Protein AF-A0A963RTM1-F1 (afdb_monomer)

Mean predicted aligned error: 8.02 Å

Structure (mmCIF, N/CA/C/O backbone):
data_AF-A0A963RTM1-F1
#
_entry.id   AF-A0A963RTM1-F1
#
loop_
_atom_site.group_PDB
_atom_site.id
_atom_site.type_symbol
_atom_site.label_atom_id
_atom_site.label_alt_id
_atom_site.label_comp_id
_atom_site.label_asym_id
_atom_site.label_entity_id
_atom_site.label_seq_id
_atom_site.pdbx_PDB_ins_code
_atom_site.Cartn_x
_atom_site.Cartn_y
_atom_site.Cartn_z
_atom_site.occupancy
_atom_site.B_iso_or_equiv
_atom_site.auth_seq_id
_atom_site.auth_comp_id
_atom_site.auth_asym_id
_atom_site.auth_atom_id
_atom_site.pdbx_PDB_model_num
ATOM 1 N N . ILE A 1 1 ? 17.922 7.683 8.639 1.00 50.56 1 ILE A N 1
ATOM 2 C CA . ILE A 1 1 ? 16.691 8.016 7.874 1.00 50.56 1 ILE A CA 1
ATOM 3 C C . ILE A 1 1 ? 16.934 9.174 6.902 1.00 50.56 1 ILE A C 1
ATOM 5 O O . ILE A 1 1 ? 16.761 8.951 5.719 1.00 50.56 1 ILE A O 1
ATOM 9 N N . ALA A 1 2 ? 17.430 10.344 7.335 1.00 69.31 2 ALA A N 1
ATOM 10 C CA . ALA A 1 2 ? 17.697 11.495 6.447 1.00 69.31 2 ALA A CA 1
ATOM 11 C C . ALA A 1 2 ? 18.613 11.184 5.240 1.00 69.31 2 ALA A C 1
ATOM 13 O O . ALA A 1 2 ? 18.211 11.378 4.100 1.00 69.31 2 ALA A O 1
ATOM 14 N N . LEU A 1 3 ? 19.798 10.602 5.470 1.00 62.03 3 LEU A N 1
ATOM 15 C CA . LEU A 1 3 ? 20.681 10.146 4.382 1.00 62.03 3 LEU A CA 1
ATOM 16 C C . LEU A 1 3 ? 20.045 9.038 3.527 1.00 62.03 3 LEU A C 1
ATOM 18 O O . LEU A 1 3 ? 20.294 8.961 2.332 1.00 62.03 3 LEU A O 1
ATOM 22 N N .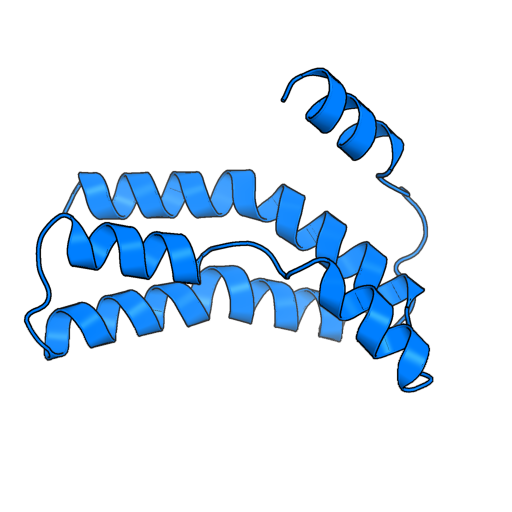 GLY A 1 4 ? 19.184 8.212 4.131 1.00 55.22 4 GLY A N 1
ATOM 23 C CA . GLY A 1 4 ? 18.423 7.178 3.429 1.00 55.22 4 GLY A CA 1
ATOM 24 C C . GLY A 1 4 ? 17.362 7.762 2.495 1.00 55.22 4 GLY A C 1
ATOM 25 O O . GLY A 1 4 ? 17.231 7.293 1.376 1.00 55.22 4 GLY A O 1
ATOM 26 N N . LEU A 1 5 ? 16.660 8.823 2.907 1.00 64.69 5 LEU A N 1
ATOM 27 C CA . LEU A 1 5 ? 15.688 9.538 2.073 1.00 64.69 5 LEU A CA 1
ATOM 28 C C . LEU A 1 5 ? 16.375 10.308 0.936 1.00 64.69 5 LEU A C 1
ATOM 30 O O . LEU A 1 5 ? 15.871 10.308 -0.183 1.00 64.69 5 LEU A O 1
ATOM 34 N N . LEU A 1 6 ? 17.549 10.895 1.191 1.00 65.56 6 LEU A N 1
ATOM 35 C CA . LEU A 1 6 ? 18.370 11.527 0.152 1.00 65.56 6 LEU A CA 1
ATOM 36 C C . LEU A 1 6 ? 18.910 10.502 -0.857 1.00 65.56 6 LEU A C 1
ATOM 38 O O . LEU A 1 6 ? 18.867 10.747 -2.059 1.00 65.56 6 LEU A O 1
ATOM 42 N N . ALA A 1 7 ? 19.357 9.334 -0.388 1.00 56.56 7 ALA A N 1
ATOM 43 C CA . ALA A 1 7 ? 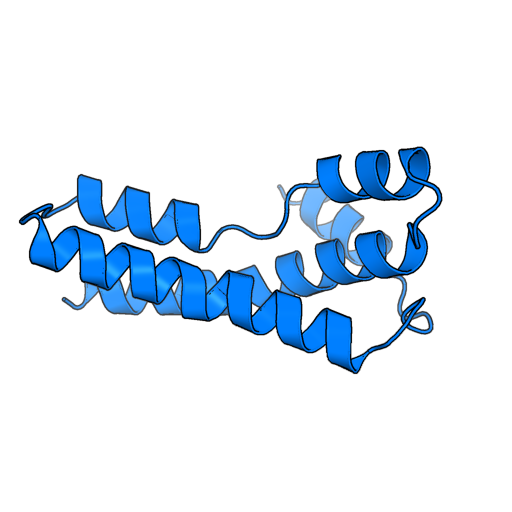19.798 8.241 -1.252 1.00 56.56 7 ALA A CA 1
ATOM 44 C C . ALA A 1 7 ? 18.640 7.637 -2.063 1.00 56.56 7 ALA A C 1
ATOM 46 O O . ALA A 1 7 ? 18.822 7.341 -3.241 1.00 56.56 7 ALA A O 1
ATOM 47 N N . VAL A 1 8 ? 17.443 7.509 -1.475 1.00 53.94 8 VAL A N 1
ATOM 48 C CA . VAL A 1 8 ? 16.218 7.128 -2.200 1.00 53.94 8 VAL A CA 1
ATOM 49 C C . VAL A 1 8 ? 15.910 8.161 -3.279 1.00 53.94 8 VAL A C 1
ATOM 51 O O . VAL A 1 8 ? 15.712 7.767 -4.422 1.00 53.94 8 VAL A O 1
ATOM 54 N N . GLY A 1 9 ? 15.957 9.458 -2.957 1.00 59.84 9 GLY A N 1
ATOM 55 C CA . GLY A 1 9 ? 15.769 10.545 -3.922 1.00 59.84 9 GLY A CA 1
ATOM 56 C C . GLY A 1 9 ? 16.776 10.524 -5.078 1.00 59.84 9 GLY A C 1
ATOM 57 O O . GLY A 1 9 ? 16.387 10.721 -6.223 1.00 59.84 9 GLY A O 1
ATOM 58 N N . ALA A 1 10 ? 18.046 10.211 -4.806 1.00 61.28 10 ALA A N 1
ATOM 59 C CA . ALA A 1 10 ? 19.086 10.069 -5.829 1.00 61.28 10 ALA A CA 1
ATOM 60 C C . ALA A 1 10 ? 18.967 8.766 -6.649 1.00 61.28 10 ALA A C 1
ATOM 62 O O . ALA A 1 10 ? 19.365 8.726 -7.812 1.00 61.28 10 ALA A O 1
ATOM 63 N N . ALA A 1 11 ? 18.407 7.704 -6.060 1.00 49.69 11 ALA A N 1
ATOM 64 C CA . ALA A 1 11 ? 18.143 6.426 -6.722 1.00 49.69 11 ALA A CA 1
ATOM 65 C C . ALA A 1 11 ? 16.841 6.422 -7.542 1.00 49.69 11 ALA A C 1
ATOM 67 O O . ALA A 1 11 ? 16.604 5.470 -8.294 1.00 49.69 11 ALA A O 1
ATOM 68 N N . LEU A 1 12 ? 16.009 7.470 -7.436 1.00 54.09 12 LEU A N 1
ATOM 69 C CA . LEU A 1 12 ? 14.869 7.687 -8.324 1.00 54.09 12 LEU A CA 1
ATOM 70 C C . LEU A 1 12 ? 15.382 7.93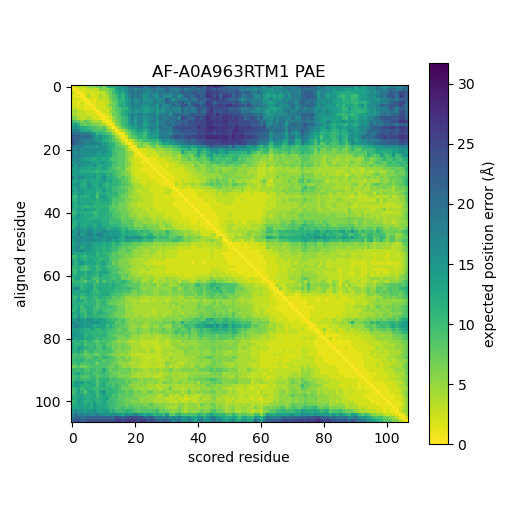2 -9.742 1.00 54.09 12 LEU A C 1
ATOM 72 O O . LEU A 1 12 ? 15.596 9.056 -10.189 1.00 54.09 12 LEU A O 1
ATOM 76 N N . ARG A 1 13 ? 15.553 6.842 -10.485 1.00 54.75 13 ARG A N 1
ATOM 77 C CA . ARG A 1 13 ? 15.694 6.897 -11.932 1.00 54.75 13 ARG A CA 1
ATOM 78 C C . ARG A 1 13 ? 14.355 7.378 -12.485 1.00 54.75 13 ARG A C 1
ATOM 80 O O . ARG A 1 13 ? 13.437 6.579 -12.656 1.00 54.75 13 ARG A O 1
ATOM 87 N N . ILE A 1 14 ? 14.266 8.670 -12.806 1.00 51.59 14 ILE A N 1
ATOM 88 C CA . ILE A 1 14 ? 13.232 9.274 -13.672 1.00 51.59 14 ILE A CA 1
ATOM 89 C C . ILE A 1 14 ? 13.468 8.799 -15.124 1.00 51.59 14 ILE A C 1
ATOM 91 O O . ILE A 1 14 ? 13.571 9.576 -16.066 1.00 51.59 14 ILE A O 1
ATOM 95 N N . GLY A 1 15 ? 13.687 7.498 -15.292 1.00 53.38 15 GLY A N 1
ATOM 96 C CA . GLY A 1 15 ? 13.899 6.834 -16.566 1.00 53.38 15 GLY A CA 1
ATOM 97 C C . GLY A 1 15 ? 12.654 6.048 -16.945 1.00 53.38 15 GLY A C 1
ATOM 98 O O . GLY A 1 15 ? 11.823 5.739 -16.089 1.00 53.38 15 GLY A O 1
ATOM 99 N N . SER A 1 16 ? 12.544 5.707 -18.229 1.00 50.62 16 SER A N 1
ATOM 100 C CA . SER A 1 16 ? 11.487 4.842 -18.752 1.00 50.62 16 SER A CA 1
ATOM 101 C C . SER A 1 16 ? 11.321 3.610 -17.861 1.00 50.62 16 SER A C 1
ATOM 103 O O . SER A 1 16 ? 12.301 2.896 -17.615 1.00 50.62 16 SER A O 1
ATOM 105 N N . ALA A 1 17 ? 10.096 3.374 -17.383 1.00 56.47 17 ALA A N 1
ATOM 106 C CA . ALA A 1 17 ? 9.739 2.126 -16.728 1.00 56.47 17 ALA A CA 1
ATOM 107 C C . ALA A 1 17 ? 10.187 0.980 -17.647 1.00 56.47 17 ALA A C 1
ATOM 109 O O . ALA A 1 17 ? 9.741 0.892 -18.788 1.00 56.47 17 ALA A O 1
ATOM 110 N N . GLY A 1 18 ? 11.141 0.165 -17.193 1.00 56.47 18 GLY A N 1
ATOM 111 C CA . GLY A 1 18 ? 11.403 -1.111 -17.854 1.00 56.47 18 GLY A CA 1
ATOM 112 C C . GLY A 1 18 ? 10.137 -1.965 -17.761 1.00 56.47 18 GLY A C 1
ATOM 113 O O . GLY A 1 18 ? 9.459 -1.935 -16.731 1.00 56.47 18 GLY A O 1
ATOM 114 N N . GLY A 1 19 ? 9.789 -2.663 -18.841 1.00 63.19 19 GLY A N 1
ATOM 115 C CA . GLY A 1 19 ? 8.64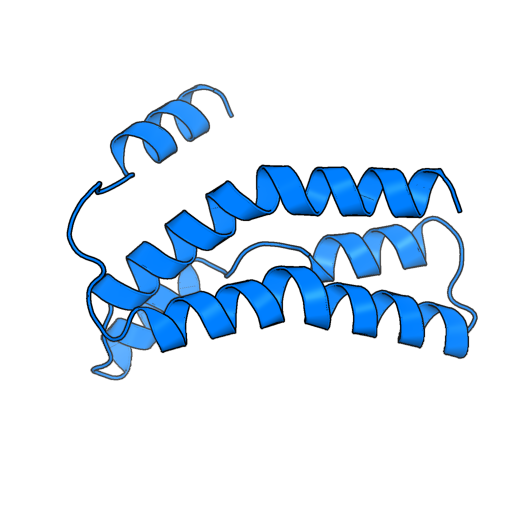0 -3.570 -18.874 1.00 63.19 19 GLY A CA 1
ATOM 116 C C . GLY A 1 19 ? 7.285 -2.904 -19.157 1.00 63.19 19 GLY A C 1
ATOM 117 O O . GLY A 1 19 ? 7.199 -1.811 -19.714 1.00 63.19 19 GLY A O 1
ATOM 118 N N . HIS A 1 20 ? 6.196 -3.605 -18.816 1.00 68.81 20 HIS A N 1
ATOM 119 C CA . HIS A 1 20 ? 4.818 -3.175 -19.087 1.00 68.81 20 HIS A CA 1
ATOM 120 C C . HIS A 1 20 ? 4.272 -2.276 -17.956 1.00 68.81 20 HIS A C 1
ATOM 122 O O . HIS A 1 20 ? 3.979 -2.785 -16.869 1.00 68.81 20 HIS A O 1
ATOM 128 N N . PRO A 1 21 ? 4.031 -0.970 -18.191 1.00 69.12 21 PRO A N 1
ATOM 129 C CA . PRO A 1 21 ? 3.622 -0.024 -17.143 1.00 69.12 21 PRO A CA 1
ATOM 130 C C . PRO A 1 21 ? 2.273 -0.377 -16.494 1.00 69.12 21 PRO A C 1
ATOM 132 O O . PRO A 1 21 ? 2.087 -0.167 -15.297 1.00 69.12 21 PRO A O 1
ATOM 135 N N . LEU A 1 22 ? 1.359 -0.983 -17.258 1.00 75.62 22 LEU A N 1
ATOM 136 C CA . LEU A 1 22 ? 0.069 -1.485 -16.768 1.00 75.62 22 LEU A CA 1
ATOM 137 C C . LEU A 1 22 ? 0.227 -2.599 -15.722 1.00 75.62 22 LEU A C 1
ATOM 139 O O . LEU A 1 22 ? -0.481 -2.601 -14.718 1.00 75.62 22 LEU A O 1
ATOM 143 N N . GLY A 1 23 ? 1.177 -3.518 -15.923 1.00 76.81 23 GLY A N 1
ATOM 144 C CA . GLY A 1 23 ? 1.445 -4.605 -14.976 1.00 76.81 23 GLY A CA 1
ATOM 145 C C . GLY A 1 23 ? 2.025 -4.086 -13.662 1.00 76.81 23 GLY A C 1
ATOM 146 O O . GLY A 1 23 ? 1.593 -4.487 -12.583 1.00 76.81 23 GLY A O 1
ATOM 147 N N . SER A 1 24 ? 2.944 -3.124 -13.745 1.00 75.25 24 SER A N 1
ATOM 148 C CA . SER A 1 24 ? 3.524 -2.476 -12.567 1.00 75.25 24 SER A CA 1
ATOM 149 C C . SER A 1 24 ? 2.479 -1.691 -11.767 1.00 75.25 24 SER A C 1
ATOM 151 O O . SER A 1 24 ? 2.414 -1.826 -10.544 1.00 75.25 24 SER A O 1
ATOM 153 N N . ALA A 1 25 ? 1.615 -0.925 -12.442 1.00 76.25 25 ALA A N 1
ATOM 154 C CA . ALA A 1 25 ? 0.518 -0.201 -11.796 1.00 76.25 25 ALA A CA 1
ATOM 155 C C . ALA A 1 25 ? -0.474 -1.153 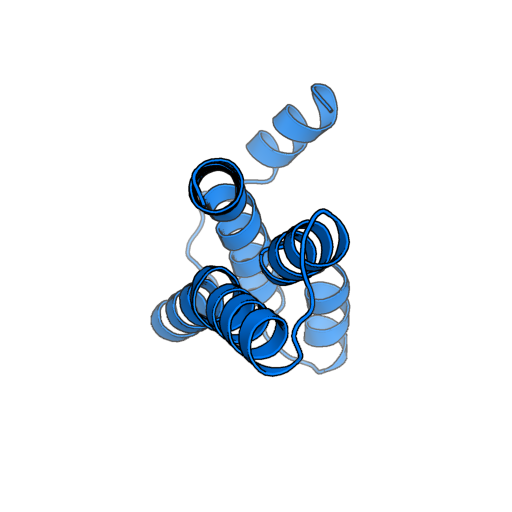-11.105 1.00 76.25 25 ALA A C 1
ATOM 157 O O . ALA A 1 25 ? -0.888 -0.899 -9.973 1.00 76.25 25 ALA A O 1
ATOM 158 N N . TRP A 1 26 ? -0.802 -2.280 -11.743 1.00 80.81 26 TRP A N 1
ATOM 159 C CA . TRP A 1 26 ? -1.652 -3.307 -11.143 1.00 80.81 26 TRP A CA 1
ATOM 160 C C . TRP A 1 26 ? -1.054 -3.868 -9.848 1.00 80.81 26 TRP A C 1
ATOM 162 O O . TRP A 1 26 ? -1.737 -3.916 -8.824 1.00 80.81 26 TRP A O 1
ATOM 172 N N . ILE A 1 27 ? 0.234 -4.229 -9.852 1.00 82.75 27 ILE A N 1
ATOM 173 C CA . ILE A 1 27 ? 0.897 -4.778 -8.659 1.00 82.75 27 ILE A CA 1
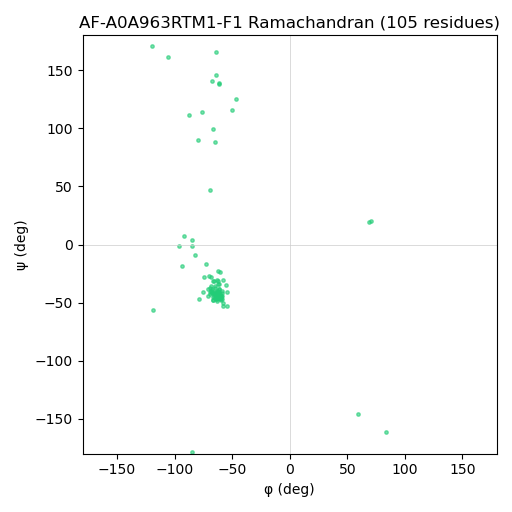ATOM 174 C C . ILE A 1 27 ? 0.910 -3.754 -7.519 1.00 82.75 27 ILE A C 1
ATOM 176 O O . ILE A 1 27 ? 0.658 -4.121 -6.373 1.00 82.75 27 ILE A O 1
ATOM 180 N N . VAL A 1 28 ? 1.153 -2.477 -7.819 1.00 82.31 28 VAL A N 1
ATOM 181 C CA . VAL A 1 28 ? 1.101 -1.388 -6.831 1.00 82.31 28 VAL A CA 1
ATOM 182 C C . VAL A 1 28 ? -0.271 -1.311 -6.161 1.00 82.31 28 VAL A C 1
ATOM 184 O O . VAL A 1 28 ? -0.345 -1.305 -4.931 1.00 82.31 28 VAL A O 1
ATOM 187 N N . VAL A 1 29 ? -1.350 -1.290 -6.950 1.00 82.50 29 VAL A N 1
ATOM 188 C CA . VAL A 1 29 ? -2.726 -1.218 -6.432 1.00 82.50 29 VAL A CA 1
ATOM 189 C C . VAL A 1 29 ? -3.046 -2.441 -5.578 1.00 82.50 29 VAL A C 1
ATOM 191 O O . VAL A 1 29 ? -3.549 -2.309 -4.461 1.00 82.50 29 VAL A O 1
ATOM 194 N N . VAL A 1 30 ? -2.705 -3.639 -6.057 1.00 83.00 30 VAL A N 1
ATOM 195 C CA . VAL A 1 30 ? -2.959 -4.872 -5.306 1.00 83.00 30 VAL A CA 1
ATOM 196 C C . VAL A 1 30 ? -2.207 -4.872 -3.972 1.00 83.00 30 VAL A C 1
ATOM 198 O O . VAL A 1 30 ? -2.776 -5.207 -2.932 1.00 83.00 30 VAL A O 1
ATOM 201 N N . LYS A 1 31 ? -0.935 -4.469 -3.989 1.00 83.38 31 LYS A N 1
ATOM 202 C CA . LYS A 1 31 ? -0.045 -4.518 -2.826 1.00 83.38 31 LYS A CA 1
ATOM 203 C C . LYS A 1 31 ? -0.407 -3.483 -1.761 1.00 83.38 31 LYS A C 1
ATOM 205 O O . LYS A 1 31 ? -0.433 -3.830 -0.587 1.00 83.38 31 LYS A O 1
ATOM 210 N N . LEU A 1 32 ? -0.692 -2.243 -2.159 1.00 80.25 32 LEU A N 1
ATOM 211 C CA . LEU A 1 32 ? -0.877 -1.126 -1.222 1.00 80.25 32 LEU A CA 1
ATOM 212 C C . LEU A 1 32 ? -2.337 -0.884 -0.807 1.00 80.25 32 LEU A C 1
ATOM 214 O O . LEU A 1 32 ? -2.571 -0.215 0.201 1.00 80.25 32 LEU A O 1
ATOM 218 N N . LEU A 1 33 ? -3.319 -1.401 -1.557 1.00 81.75 33 LEU A N 1
ATOM 219 C CA . LEU A 1 33 ? -4.747 -1.192 -1.274 1.00 81.75 33 LEU A CA 1
ATOM 220 C C . LEU A 1 33 ? -5.488 -2.502 -0.999 1.00 81.75 33 LEU A C 1
ATOM 222 O O . LEU A 1 33 ? -6.082 -2.647 0.067 1.00 81.75 33 LEU A O 1
ATOM 226 N N . LEU A 1 34 ? -5.446 -3.469 -1.922 1.00 86.62 34 LEU A N 1
ATOM 227 C CA . LEU A 1 34 ? -6.211 -4.718 -1.774 1.00 86.62 34 LEU A CA 1
ATOM 228 C C . LEU A 1 34 ? -5.702 -5.577 -0.614 1.00 86.62 34 LEU A C 1
ATOM 230 O O . LEU A 1 34 ? -6.499 -6.030 0.201 1.00 86.62 34 LEU A O 1
ATOM 234 N N . LEU A 1 35 ? -4.390 -5.785 -0.517 1.00 89.06 35 LEU A N 1
ATOM 235 C CA . LEU A 1 35 ? -3.780 -6.584 0.548 1.00 89.06 35 LEU A CA 1
ATOM 236 C C . LEU A 1 35 ? -4.103 -6.069 1.964 1.00 89.06 35 LEU A C 1
ATOM 238 O O . LEU A 1 35 ? -4.614 -6.860 2.761 1.00 89.06 35 LEU A O 1
ATOM 242 N N . PRO A 1 36 ? -3.884 -4.783 2.301 1.00 87.06 36 PRO A N 1
ATOM 243 C CA . PRO A 1 36 ? -4.247 -4.267 3.620 1.00 87.06 36 PRO A CA 1
ATOM 244 C C . PRO A 1 36 ? -5.760 -4.240 3.868 1.00 87.06 36 PRO A C 1
ATOM 246 O O . PRO A 1 36 ? -6.187 -4.496 4.993 1.00 87.06 36 PRO A O 1
ATOM 249 N N . LEU A 1 37 ? -6.586 -4.038 2.835 1.00 89.25 37 LEU A N 1
ATOM 250 C CA . LEU A 1 37 ? -8.043 -4.133 2.963 1.00 89.25 37 LEU A CA 1
ATOM 251 C C . LEU A 1 37 ? -8.495 -5.554 3.324 1.00 89.25 37 LEU A C 1
ATOM 253 O O . LEU A 1 37 ? -9.312 -5.734 4.228 1.00 89.25 37 LEU A O 1
ATOM 257 N N . VAL A 1 38 ? -7.943 -6.567 2.654 1.00 91.19 38 VAL A N 1
ATOM 258 C CA . VAL A 1 38 ? -8.209 -7.978 2.970 1.00 91.19 38 VAL A CA 1
ATOM 259 C C . VAL A 1 38 ? -7.737 -8.296 4.386 1.00 91.19 38 VAL A C 1
ATOM 261 O O . VAL A 1 38 ? -8.478 -8.907 5.152 1.00 91.19 38 VAL A O 1
ATOM 264 N N . ALA A 1 39 ? -6.550 -7.828 4.768 1.00 90.19 39 ALA A N 1
ATOM 265 C CA . ALA A 1 39 ? -6.003 -8.015 6.107 1.00 90.19 39 ALA A CA 1
ATOM 266 C C . ALA A 1 39 ? -6.924 -7.408 7.189 1.00 90.19 39 ALA A C 1
ATOM 268 O O . ALA A 1 39 ? -7.240 -8.063 8.184 1.00 90.19 39 ALA A O 1
ATOM 269 N N . TRP A 1 40 ? -7.441 -6.198 6.954 1.00 89.69 40 TRP A N 1
ATOM 270 C CA . TRP A 1 40 ? -8.395 -5.516 7.833 1.00 89.69 40 TRP A CA 1
ATOM 271 C C . TRP A 1 40 ? -9.740 -6.247 7.943 1.00 89.69 40 TRP A C 1
ATOM 273 O O . TRP A 1 40 ? -10.283 -6.368 9.046 1.00 89.69 40 TRP A O 1
ATOM 283 N N . LEU A 1 41 ? -10.272 -6.747 6.821 1.00 90.25 41 LEU A N 1
ATOM 284 C CA . LEU A 1 41 ? -11.519 -7.520 6.779 1.00 90.25 41 LEU A CA 1
ATOM 285 C C . LEU A 1 41 ? -11.383 -8.848 7.525 1.00 90.25 41 LEU A C 1
ATOM 287 O O . LEU A 1 41 ? -12.252 -9.185 8.329 1.00 90.25 41 LEU A O 1
ATOM 291 N N . LEU A 1 42 ? -10.289 -9.578 7.297 1.00 91.50 42 LEU A N 1
ATOM 292 C CA . LEU A 1 42 ? -10.020 -10.842 7.980 1.00 91.50 42 LEU A CA 1
ATOM 293 C C . LEU A 1 42 ? -9.841 -10.618 9.480 1.00 91.50 42 LEU A C 1
ATOM 295 O O . LEU A 1 42 ? -10.498 -11.294 10.267 1.00 91.50 42 LEU A O 1
ATOM 299 N N . ALA A 1 43 ? -9.047 -9.626 9.892 1.00 90.56 43 ALA A N 1
ATOM 300 C CA . ALA A 1 43 ? -8.892 -9.293 11.306 1.00 90.56 43 ALA A CA 1
ATOM 301 C C . ALA A 1 43 ? -10.244 -9.023 11.982 1.00 90.56 43 ALA A C 1
ATOM 303 O O . ALA A 1 43 ? -10.497 -9.525 13.074 1.00 90.56 43 ALA A O 1
ATOM 304 N N . ARG A 1 44 ? -11.153 -8.316 11.295 1.00 87.69 44 ARG A N 1
ATOM 305 C CA . ARG A 1 44 ? -12.510 -8.073 11.794 1.00 87.69 44 ARG A CA 1
ATOM 306 C C . ARG A 1 44 ? -13.347 -9.354 11.890 1.00 87.69 44 ARG A C 1
ATOM 308 O O . ARG A 1 44 ? -14.053 -9.515 12.879 1.00 87.69 44 ARG A O 1
ATOM 315 N N . GLN A 1 45 ? -13.276 -10.254 10.906 1.00 91.19 45 GLN A N 1
ATOM 316 C CA . GLN A 1 45 ? -14.022 -11.523 10.940 1.00 91.19 45 GLN A CA 1
ATOM 317 C C . GLN A 1 45 ? -13.521 -12.484 12.023 1.00 91.19 45 GLN A C 1
ATOM 319 O O . GLN A 1 45 ? -14.324 -13.165 12.652 1.00 91.19 45 GLN A O 1
ATOM 324 N N . PHE A 1 46 ? -12.213 -12.508 12.281 1.00 90.94 46 PHE A N 1
ATOM 325 C CA . PHE A 1 46 ? -11.608 -13.340 13.324 1.00 90.94 46 PHE A CA 1
ATOM 326 C C . PHE A 1 46 ? -11.622 -12.689 14.718 1.00 90.94 46 PHE A C 1
ATOM 328 O O . PHE A 1 46 ? -11.079 -13.259 15.660 1.00 90.94 46 PHE A O 1
ATOM 335 N N . GLY A 1 47 ? -12.224 -11.503 14.871 1.00 87.50 47 GLY A N 1
ATOM 336 C CA . GLY A 1 47 ? -12.303 -10.803 16.158 1.00 87.50 47 GLY A CA 1
ATOM 337 C C . GLY A 1 47 ? -10.961 -10.265 16.671 1.00 87.50 47 GLY A C 1
ATOM 338 O O . GLY A 1 47 ? -10.823 -9.994 17.861 1.00 87.50 47 GLY A O 1
ATOM 339 N N . ILE A 1 48 ? -9.965 -10.103 15.794 1.00 86.69 48 ILE A N 1
ATOM 340 C CA . ILE A 1 48 ? -8.658 -9.532 16.132 1.00 86.69 48 ILE A CA 1
ATOM 341 C C . ILE A 1 48 ? -8.827 -8.015 16.267 1.00 86.69 48 ILE A C 1
ATOM 343 O O . ILE A 1 48 ? -9.125 -7.322 15.292 1.00 86.69 48 ILE A O 1
ATOM 347 N N . GLY A 1 49 ? -8.650 -7.503 17.485 1.00 88.81 49 GLY A N 1
ATOM 348 C CA . GLY A 1 49 ? -8.847 -6.095 17.829 1.00 88.81 49 GLY A CA 1
ATOM 349 C C . GLY A 1 49 ? -7.595 -5.406 18.372 1.00 88.81 49 GLY A C 1
ATOM 350 O O . GLY A 1 49 ? -6.580 -6.043 18.661 1.00 88.81 49 GLY A O 1
ATOM 351 N N . GLY A 1 50 ? -7.697 -4.082 18.517 1.00 86.62 50 GLY A N 1
ATOM 352 C CA . GLY A 1 50 ? -6.649 -3.227 19.073 1.00 86.62 50 GLY A CA 1
ATOM 353 C C . GLY A 1 50 ? -5.333 -3.291 18.295 1.00 86.62 50 GLY A C 1
ATOM 354 O O . GLY A 1 50 ? -5.311 -3.508 17.085 1.00 86.62 50 GLY A O 1
ATOM 355 N N . VAL A 1 51 ? -4.223 -3.173 19.026 1.00 88.81 51 VAL A N 1
ATOM 356 C CA . VAL A 1 51 ? -2.865 -3.061 18.467 1.00 88.81 51 VAL A CA 1
ATOM 357 C C . VAL A 1 51 ? -2.511 -4.216 17.523 1.00 88.81 51 VAL A C 1
ATOM 359 O O . VAL A 1 51 ? -1.831 -4.009 16.522 1.00 88.81 51 VAL A O 1
ATOM 362 N N . SER A 1 52 ? -2.985 -5.437 17.788 1.00 89.06 52 SER A N 1
ATOM 363 C CA . SER A 1 52 ? -2.696 -6.597 16.935 1.00 89.06 52 SER A CA 1
ATOM 364 C C . SER A 1 52 ? -3.290 -6.462 15.531 1.00 89.06 52 SER A C 1
ATOM 366 O O . SER A 1 52 ? -2.645 -6.853 14.556 1.00 89.06 52 SER A O 1
ATOM 368 N N . ARG A 1 53 ? -4.491 -5.881 15.411 1.00 90.38 53 ARG A N 1
ATOM 369 C CA . ARG A 1 53 ? -5.112 -5.577 14.115 1.00 90.38 53 ARG A CA 1
ATOM 370 C C . ARG A 1 53 ? -4.327 -4.499 13.385 1.00 90.38 53 ARG A C 1
ATOM 372 O O . ARG A 1 53 ? -4.052 -4.657 12.199 1.00 90.38 53 ARG A O 1
ATOM 379 N N . ASP A 1 54 ? -3.952 -3.443 14.096 1.00 88.44 54 ASP A N 1
ATOM 380 C CA . ASP A 1 54 ? -3.266 -2.298 13.501 1.00 88.44 54 ASP A CA 1
ATOM 381 C C . ASP A 1 54 ? -1.903 -2.707 12.952 1.00 88.44 54 ASP A C 1
ATOM 383 O O . ASP A 1 54 ? -1.584 -2.423 11.798 1.00 88.44 54 ASP A O 1
ATOM 387 N N . VAL A 1 55 ? -1.137 -3.474 13.732 1.00 90.31 55 VAL A N 1
ATOM 388 C CA . VAL A 1 55 ? 0.140 -4.045 13.293 1.00 90.31 55 VAL A CA 1
ATOM 389 C C . VAL A 1 55 ? -0.067 -4.923 12.059 1.00 90.31 55 VAL A C 1
ATOM 391 O O . VAL A 1 55 ? 0.645 -4.756 11.073 1.00 90.31 55 VAL A O 1
ATOM 394 N N . LEU A 1 56 ? -1.062 -5.812 12.059 1.00 91.62 56 LEU A N 1
ATOM 395 C CA . LEU A 1 56 ? -1.342 -6.689 10.919 1.00 91.62 56 LEU A CA 1
ATOM 396 C C . LEU A 1 56 ? -1.661 -5.900 9.637 1.00 91.62 56 LEU A C 1
ATOM 398 O O . LEU A 1 56 ? -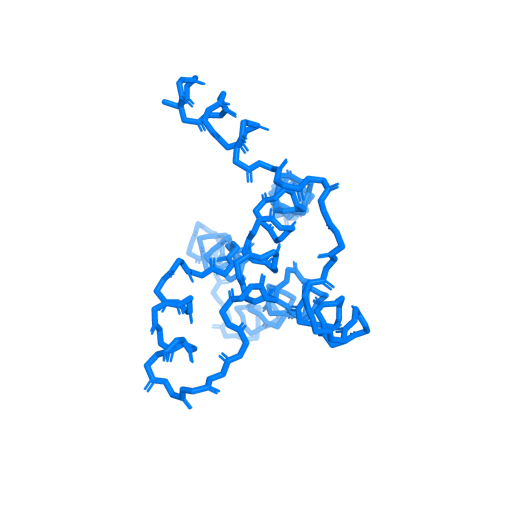1.124 -6.216 8.572 1.00 91.62 56 LEU A O 1
ATOM 402 N N . VAL A 1 57 ? -2.488 -4.857 9.729 1.00 89.88 57 VAL A N 1
ATOM 403 C CA . VAL A 1 57 ? -2.850 -4.020 8.573 1.00 89.88 57 VAL A CA 1
ATOM 404 C C . VAL A 1 57 ? -1.655 -3.194 8.095 1.00 89.88 57 VAL A C 1
ATOM 406 O O . VAL A 1 57 ? -1.408 -3.123 6.890 1.00 89.88 57 VAL A O 1
ATOM 409 N N . ILE A 1 58 ? -0.863 -2.633 9.013 1.00 89.12 58 ILE A N 1
ATOM 410 C CA . ILE A 1 58 ? 0.350 -1.874 8.678 1.00 89.12 58 ILE A CA 1
ATOM 411 C C . ILE A 1 58 ? 1.378 -2.772 7.982 1.00 89.12 58 ILE A C 1
ATOM 413 O O . ILE A 1 58 ? 1.931 -2.377 6.957 1.00 89.12 58 ILE A O 1
ATOM 417 N N . PHE A 1 59 ? 1.599 -3.995 8.475 1.00 89.50 59 PHE A N 1
ATOM 418 C CA . PHE A 1 59 ? 2.490 -4.963 7.829 1.00 89.50 59 PHE A CA 1
ATOM 419 C C . PHE A 1 59 ? 2.011 -5.337 6.420 1.00 89.50 59 PHE A C 1
ATOM 421 O O . PHE A 1 59 ? 2.829 -5.464 5.508 1.00 89.50 59 PHE A O 1
ATOM 428 N N . ALA A 1 60 ? 0.699 -5.478 6.220 1.00 89.25 60 ALA A N 1
ATOM 429 C CA . ALA A 1 60 ? 0.123 -5.751 4.906 1.00 89.25 60 ALA A CA 1
ATOM 430 C C . ALA A 1 60 ? 0.258 -4.567 3.929 1.00 89.25 60 ALA A C 1
ATOM 432 O O . ALA A 1 60 ? 0.342 -4.791 2.722 1.00 89.25 60 ALA A O 1
ATOM 433 N N . ALA A 1 61 ? 0.314 -3.334 4.438 1.00 87.56 61 ALA A N 1
ATOM 434 C CA . ALA A 1 61 ? 0.481 -2.111 3.654 1.00 87.56 61 ALA A CA 1
ATOM 435 C C . ALA A 1 61 ? 1.951 -1.761 3.333 1.00 87.56 61 ALA A C 1
ATOM 437 O O . ALA A 1 61 ? 2.205 -0.758 2.660 1.00 87.56 61 ALA A O 1
ATOM 438 N N . LEU A 1 62 ? 2.926 -2.552 3.800 1.00 86.69 62 LEU A N 1
ATOM 439 C CA . LEU A 1 62 ? 4.342 -2.315 3.517 1.00 86.69 62 LEU A CA 1
ATOM 440 C C . LEU A 1 62 ? 4.655 -2.446 2.011 1.00 86.69 62 LEU A C 1
ATOM 442 O O . LEU A 1 62 ? 4.080 -3.296 1.319 1.00 86.69 62 LEU A O 1
ATOM 446 N N . PRO A 1 63 ? 5.604 -1.641 1.491 1.00 84.56 63 PRO A N 1
ATOM 447 C CA . PRO A 1 63 ? 6.025 -1.726 0.098 1.00 84.56 63 PRO A CA 1
ATOM 448 C C . PRO A 1 63 ? 6.678 -3.079 -0.223 1.00 84.56 63 PRO A C 1
ATOM 450 O O . PRO A 1 63 ? 7.043 -3.861 0.660 1.00 84.56 63 PRO A O 1
ATOM 453 N N . SER A 1 64 ? 6.834 -3.370 -1.516 1.00 83.25 64 SER A N 1
ATOM 454 C CA . SER A 1 64 ? 7.464 -4.616 -1.961 1.00 83.25 64 SER A CA 1
ATOM 455 C C . SER A 1 64 ? 8.915 -4.726 -1.486 1.00 83.25 64 SER A C 1
ATOM 457 O O . SER A 1 64 ? 9.684 -3.771 -1.549 1.00 83.25 64 SER A O 1
ATOM 459 N N . ALA A 1 65 ? 9.296 -5.925 -1.039 1.00 83.44 65 ALA A N 1
ATOM 460 C CA . ALA A 1 65 ? 10.629 -6.196 -0.518 1.00 83.44 65 ALA A CA 1
ATOM 461 C C . ALA A 1 65 ? 11.706 -6.117 -1.611 1.00 83.44 65 ALA A C 1
ATOM 463 O O . ALA A 1 65 ? 11.534 -6.645 -2.712 1.00 83.44 65 ALA A O 1
ATOM 464 N N . SER A 1 66 ? 12.869 -5.558 -1.267 1.00 80.12 66 SER A N 1
ATOM 465 C CA . SER A 1 66 ? 14.019 -5.443 -2.176 1.00 80.12 66 SER A CA 1
ATOM 466 C C . SER A 1 66 ? 14.541 -6.796 -2.680 1.00 80.12 66 SER A C 1
ATOM 468 O O . SER A 1 66 ? 15.138 -6.870 -3.752 1.00 80.12 66 SER A O 1
ATOM 470 N N . SER A 1 67 ? 14.287 -7.888 -1.950 1.00 83.38 67 SER A N 1
ATOM 471 C CA . SER A 1 67 ? 14.648 -9.253 -2.360 1.00 83.38 67 SER A CA 1
ATOM 472 C C . SER A 1 67 ? 13.945 -9.709 -3.645 1.00 83.38 67 SER A C 1
ATOM 474 O O . SER A 1 67 ? 14.483 -10.562 -4.353 1.00 83.38 67 SER A O 1
ATOM 476 N N . ALA A 1 68 ? 12.801 -9.108 -3.996 1.00 84.69 68 ALA A N 1
ATOM 477 C CA . ALA A 1 68 ? 12.094 -9.386 -5.245 1.00 84.69 68 ALA A CA 1
ATOM 478 C C . ALA A 1 68 ? 12.940 -9.041 -6.483 1.00 84.69 68 ALA A C 1
ATOM 480 O O . ALA A 1 68 ? 12.886 -9.766 -7.473 1.00 84.69 68 ALA A O 1
ATOM 481 N N . TYR A 1 69 ? 13.770 -7.992 -6.416 1.00 84.12 69 TYR A N 1
ATOM 482 C CA . TYR A 1 69 ? 14.686 -7.623 -7.503 1.00 84.12 69 TYR A CA 1
ATOM 483 C C . TYR A 1 69 ? 15.725 -8.718 -7.765 1.00 84.12 69 TYR A C 1
ATOM 485 O O . TYR A 1 69 ? 15.916 -9.149 -8.901 1.00 84.12 69 TYR A O 1
ATOM 493 N N . ILE A 1 70 ? 16.365 -9.206 -6.699 1.00 85.75 70 ILE A N 1
ATOM 494 C CA . ILE A 1 70 ? 17.374 -10.265 -6.802 1.00 85.75 70 ILE A CA 1
ATOM 495 C C . ILE A 1 70 ? 16.745 -11.550 -7.346 1.00 85.75 70 ILE A C 1
ATOM 497 O O . ILE A 1 70 ? 17.346 -12.211 -8.191 1.00 85.75 70 ILE A O 1
ATOM 501 N N . LEU A 1 71 ? 15.536 -11.895 -6.894 1.00 88.00 71 LEU A N 1
ATOM 502 C CA . LEU A 1 71 ? 14.822 -13.076 -7.374 1.00 88.00 71 LEU A CA 1
ATOM 503 C C . LEU A 1 71 ? 14.443 -12.956 -8.856 1.00 88.00 71 LEU A C 1
ATOM 505 O O . LEU A 1 71 ? 14.670 -13.897 -9.611 1.00 88.00 71 LEU A O 1
ATOM 509 N N . ALA A 1 72 ? 13.943 -11.793 -9.284 1.00 86.69 72 ALA A N 1
ATOM 510 C CA . ALA A 1 72 ? 13.612 -11.531 -10.682 1.00 86.69 72 ALA A CA 1
ATOM 511 C C . ALA A 1 72 ? 14.842 -11.676 -11.588 1.00 86.69 72 ALA A C 1
ATOM 513 O O . ALA A 1 72 ? 14.785 -12.392 -12.583 1.00 86.69 72 ALA A O 1
ATOM 514 N N . MET A 1 73 ? 15.978 -11.094 -11.191 1.00 86.44 73 MET A N 1
ATOM 515 C CA . MET A 1 73 ? 17.244 -11.242 -11.918 1.00 86.44 73 MET A CA 1
ATOM 516 C C . MET A 1 73 ? 17.719 -12.702 -11.973 1.00 86.44 73 MET A C 1
ATOM 518 O O . MET A 1 73 ? 18.214 -13.149 -13.004 1.00 86.44 73 MET A O 1
ATOM 522 N N . ARG A 1 74 ? 17.544 -13.474 -10.889 1.00 88.56 74 ARG A N 1
ATOM 523 C CA . ARG A 1 74 ? 17.922 -14.901 -10.844 1.00 88.56 74 ARG A CA 1
ATOM 524 C C . ARG A 1 74 ? 17.027 -15.799 -11.699 1.00 88.56 74 ARG A C 1
ATOM 526 O O . ARG A 1 74 ? 17.495 -16.840 -12.143 1.00 88.56 74 ARG A O 1
ATOM 533 N N . MET A 1 75 ? 15.774 -15.417 -11.927 1.00 92.69 75 MET A N 1
ATOM 534 C CA . MET A 1 75 ? 14.818 -16.163 -12.757 1.00 92.69 75 MET A CA 1
ATOM 535 C C . MET A 1 75 ? 14.822 -15.727 -14.233 1.00 92.69 75 MET A C 1
ATOM 537 O O . MET A 1 75 ? 13.969 -16.171 -14.995 1.00 92.69 75 MET A O 1
ATOM 541 N N . GLY A 1 76 ? 15.753 -14.857 -14.646 1.00 86.19 76 GLY A N 1
ATOM 542 C CA . GLY A 1 76 ? 15.788 -14.313 -16.010 1.00 86.19 76 GLY A CA 1
ATOM 543 C C . GLY A 1 76 ? 14.650 -13.330 -16.316 1.00 86.19 76 GLY A C 1
ATOM 544 O O . GLY A 1 76 ? 14.316 -13.121 -17.479 1.00 86.19 76 GLY A O 1
ATOM 545 N N . GLY A 1 77 ? 14.027 -12.758 -15.283 1.00 84.62 77 GLY A N 1
ATOM 546 C CA . GLY A 1 77 ? 12.962 -11.765 -15.399 1.00 84.62 77 GLY A CA 1
ATOM 547 C C . GLY A 1 77 ? 13.476 -10.331 -15.563 1.00 84.62 77 GLY A C 1
ATOM 548 O O . GLY A 1 77 ? 14.676 -10.060 -15.572 1.00 84.62 77 GLY A O 1
ATOM 549 N N . ASP A 1 78 ? 12.541 -9.384 -15.651 1.00 83.81 78 ASP A N 1
ATOM 550 C CA . ASP A 1 78 ? 12.844 -7.959 -15.812 1.00 83.81 78 ASP A CA 1
ATOM 551 C C . ASP A 1 78 ? 13.245 -7.300 -14.480 1.00 83.81 78 ASP A C 1
ATOM 553 O O . ASP A 1 78 ? 12.417 -6.765 -13.736 1.00 83.81 78 ASP A O 1
ATOM 557 N N . GLY A 1 79 ? 14.542 -7.320 -14.173 1.00 81.06 79 GLY A N 1
ATOM 558 C CA . GLY A 1 79 ? 15.075 -6.642 -12.992 1.00 81.06 79 GLY A CA 1
ATOM 559 C C . GLY A 1 79 ? 14.867 -5.125 -13.014 1.00 81.06 79 GLY A C 1
ATOM 560 O O . GLY A 1 79 ? 14.627 -4.532 -11.963 1.00 81.06 79 GLY A O 1
ATOM 561 N N . GLN A 1 80 ? 14.912 -4.478 -14.181 1.00 79.69 80 GLN A N 1
ATOM 562 C CA . GLN A 1 80 ? 14.739 -3.026 -14.273 1.00 79.69 80 GLN A CA 1
ATOM 563 C C . GLN A 1 80 ? 13.298 -2.618 -13.948 1.00 79.69 80 GLN A C 1
ATOM 565 O O . GLN A 1 80 ? 13.096 -1.661 -13.195 1.00 79.69 80 GLN A O 1
ATOM 570 N N . GLY A 1 81 ? 12.315 -3.359 -14.459 1.00 80.19 81 GLY A N 1
ATOM 571 C CA . GLY A 1 81 ? 10.903 -3.175 -14.133 1.00 80.19 81 GLY A CA 1
ATOM 572 C C . GLY A 1 81 ? 10.610 -3.424 -12.653 1.00 80.19 81 GLY A C 1
ATOM 573 O O . GLY A 1 81 ? 9.936 -2.617 -12.013 1.00 80.19 81 GLY A O 1
ATOM 574 N N . VAL A 1 82 ? 11.187 -4.478 -12.063 1.00 81.88 82 VAL A N 1
ATOM 575 C CA . VAL A 1 82 ? 11.021 -4.771 -10.627 1.00 81.88 82 VAL A CA 1
ATOM 576 C C . VAL A 1 82 ? 11.694 -3.716 -9.745 1.00 81.88 82 VAL A C 1
ATOM 578 O O . VAL A 1 82 ? 11.107 -3.298 -8.749 1.00 81.88 82 VAL A O 1
ATOM 581 N N . ALA A 1 83 ? 12.884 -3.233 -10.109 1.00 80.94 83 ALA A N 1
ATOM 582 C CA . ALA A 1 83 ? 13.542 -2.140 -9.393 1.00 80.94 83 ALA A CA 1
ATOM 583 C C . ALA A 1 83 ? 12.692 -0.861 -9.421 1.00 80.94 83 ALA A C 1
ATOM 585 O O . ALA A 1 83 ? 12.480 -0.239 -8.379 1.00 80.94 83 ALA A O 1
ATOM 586 N N . TRP A 1 84 ? 12.145 -0.510 -10.589 1.00 82.25 84 TRP A N 1
ATOM 587 C CA . TRP A 1 84 ? 11.240 0.631 -10.729 1.00 82.25 84 TRP A CA 1
ATOM 588 C C . TRP A 1 84 ? 9.971 0.456 -9.885 1.00 82.25 84 TRP A C 1
ATOM 590 O O . TRP A 1 84 ? 9.570 1.376 -9.173 1.00 82.25 84 TRP A O 1
ATOM 600 N N . LEU A 1 85 ? 9.376 -0.741 -9.893 1.00 81.44 85 LEU A N 1
ATOM 601 C CA . LEU A 1 85 ? 8.200 -1.076 -9.090 1.00 81.44 85 LEU A CA 1
ATOM 602 C C . LEU A 1 85 ? 8.464 -0.930 -7.583 1.00 81.44 85 LEU A C 1
ATOM 604 O O . LEU A 1 85 ? 7.624 -0.397 -6.856 1.00 81.44 85 LEU A O 1
ATOM 608 N N . ILE A 1 86 ? 9.625 -1.376 -7.101 1.00 83.44 86 ILE A N 1
ATOM 609 C CA . ILE A 1 86 ? 10.019 -1.224 -5.693 1.00 83.44 86 ILE A CA 1
ATOM 610 C C . ILE A 1 86 ? 10.122 0.265 -5.339 1.00 83.44 86 ILE A C 1
ATOM 612 O O . ILE A 1 86 ? 9.547 0.694 -4.338 1.00 83.44 86 ILE A O 1
ATOM 616 N N . SER A 1 87 ? 10.771 1.079 -6.176 1.00 81.56 87 SER A N 1
ATOM 617 C CA . SER A 1 87 ? 10.851 2.531 -5.960 1.00 81.56 87 SER A CA 1
ATOM 618 C C . SER A 1 87 ? 9.470 3.196 -5.965 1.00 81.56 87 SER A C 1
ATOM 620 O O . SER A 1 87 ? 9.161 3.969 -5.057 1.00 81.56 87 SER A O 1
ATOM 622 N N . ALA A 1 88 ? 8.615 2.860 -6.934 1.00 82.62 88 ALA A N 1
ATOM 623 C CA . ALA A 1 88 ? 7.266 3.408 -7.048 1.00 82.62 88 ALA A CA 1
ATOM 624 C C . ALA A 1 88 ? 6.393 3.035 -5.840 1.00 82.62 88 ALA A C 1
ATOM 626 O O . ALA A 1 88 ? 5.757 3.903 -5.243 1.00 82.62 88 ALA A O 1
ATOM 627 N N . THR A 1 89 ? 6.400 1.761 -5.431 1.00 82.00 89 THR A N 1
ATOM 628 C CA . THR A 1 89 ? 5.657 1.307 -4.244 1.00 82.00 89 THR A CA 1
ATOM 629 C C . THR A 1 89 ? 6.187 1.932 -2.961 1.00 82.00 89 THR A C 1
ATOM 631 O O . THR A 1 89 ? 5.387 2.273 -2.100 1.00 82.00 89 THR A O 1
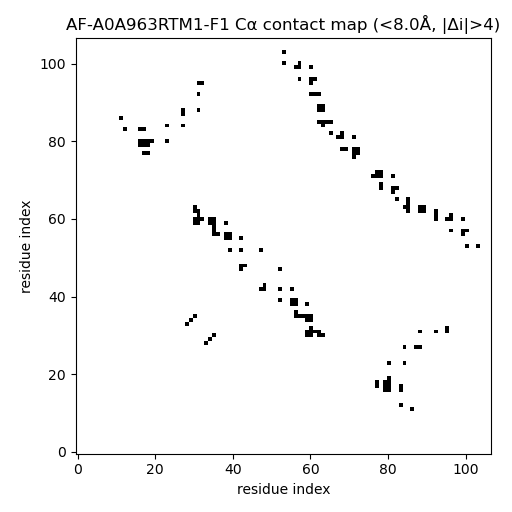ATOM 634 N N . THR A 1 90 ? 7.498 2.154 -2.843 1.00 84.38 90 THR A N 1
ATOM 635 C CA . THR A 1 90 ? 8.095 2.839 -1.683 1.00 84.38 90 THR A CA 1
ATOM 636 C C . THR A 1 90 ? 7.625 4.290 -1.581 1.00 84.38 90 THR A C 1
ATOM 638 O O . THR A 1 90 ? 7.263 4.738 -0.495 1.00 84.38 90 THR A O 1
ATOM 641 N N . LEU A 1 91 ? 7.586 5.023 -2.699 1.00 82.00 91 LEU A N 1
ATOM 642 C CA . LEU A 1 91 ? 7.081 6.399 -2.714 1.00 82.00 91 LEU A CA 1
ATOM 643 C C . LEU A 1 91 ? 5.584 6.461 -2.409 1.00 82.00 91 LEU A C 1
ATOM 645 O O . LEU A 1 91 ? 5.155 7.252 -1.571 1.00 82.00 91 LEU A O 1
ATOM 649 N N . LEU A 1 92 ? 4.790 5.614 -3.064 1.00 82.38 92 LEU A N 1
ATOM 650 C CA . LEU A 1 92 ? 3.343 5.573 -2.856 1.00 82.38 92 LEU A CA 1
ATOM 651 C C . LEU A 1 92 ? 2.982 5.115 -1.439 1.00 82.38 92 LEU A C 1
ATOM 653 O O . LEU A 1 92 ? 2.010 5.620 -0.879 1.00 82.38 92 L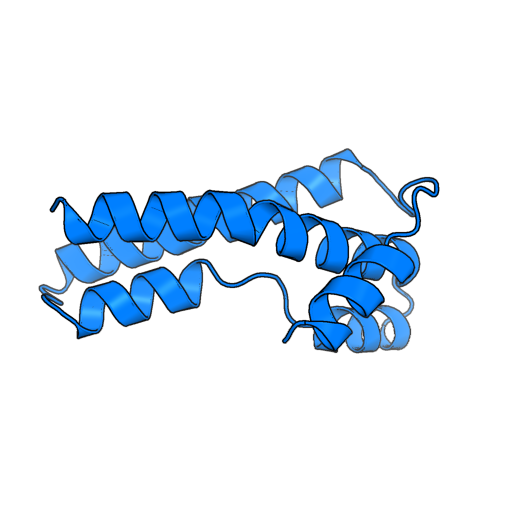EU A O 1
ATOM 657 N N . ALA A 1 93 ? 3.799 4.253 -0.827 1.00 83.62 93 ALA A N 1
ATOM 658 C CA . ALA A 1 93 ? 3.630 3.824 0.556 1.00 83.62 93 ALA A CA 1
ATOM 659 C C . ALA A 1 93 ? 3.648 4.992 1.549 1.00 83.62 93 ALA A C 1
ATOM 661 O O . ALA A 1 93 ? 2.950 4.917 2.554 1.00 83.62 93 ALA A O 1
ATOM 662 N N . LEU A 1 94 ? 4.366 6.089 1.274 1.00 82.88 94 LEU A N 1
ATOM 663 C CA . LEU A 1 94 ? 4.334 7.279 2.138 1.00 82.88 94 LEU A CA 1
ATOM 664 C C . LEU A 1 94 ? 2.908 7.831 2.271 1.00 82.88 94 LEU A C 1
ATOM 666 O O . LEU A 1 94 ? 2.466 8.175 3.367 1.00 82.88 94 LEU A O 1
ATOM 670 N N . VAL A 1 95 ? 2.168 7.866 1.162 1.00 84.56 95 VAL A N 1
ATOM 671 C CA . VAL A 1 95 ? 0.790 8.364 1.130 1.00 84.56 95 VAL A CA 1
ATOM 672 C C . VAL A 1 95 ? -0.174 7.303 1.659 1.00 84.56 95 VAL A C 1
ATOM 674 O O . VAL A 1 95 ? -1.008 7.605 2.513 1.00 84.56 95 VAL A O 1
ATOM 677 N N . THR A 1 96 ? -0.052 6.051 1.204 1.00 83.88 96 THR A N 1
ATOM 678 C CA . THR A 1 96 ? -1.003 4.993 1.574 1.00 83.88 96 THR A CA 1
ATOM 679 C C . THR A 1 96 ? -0.870 4.563 3.030 1.00 83.88 96 THR A C 1
ATOM 681 O O . THR A 1 96 ? -1.893 4.348 3.672 1.00 83.88 96 THR A O 1
ATOM 684 N N . LEU A 1 97 ? 0.342 4.475 3.592 1.00 85.44 97 LEU A N 1
ATOM 685 C CA . LEU A 1 97 ? 0.523 4.164 5.017 1.00 85.44 97 LEU A CA 1
ATOM 686 C C . LEU A 1 97 ? -0.057 5.265 5.900 1.00 85.44 97 LEU A C 1
ATOM 688 O O . LEU A 1 97 ? -0.736 4.954 6.873 1.00 85.44 97 LEU A O 1
ATOM 692 N N . THR A 1 98 ? 0.145 6.535 5.539 1.00 84.94 98 THR A N 1
ATOM 693 C CA . THR A 1 98 ? -0.462 7.661 6.265 1.00 84.94 98 THR A CA 1
ATOM 694 C C . THR A 1 98 ? -1.990 7.564 6.246 1.00 84.94 98 THR A C 1
ATOM 696 O O . THR A 1 98 ? -2.627 7.707 7.287 1.00 84.94 98 THR A O 1
ATOM 699 N N . ALA A 1 99 ? -2.579 7.242 5.089 1.00 87.25 99 ALA A N 1
ATOM 700 C CA . ALA A 1 99 ? -4.021 7.042 4.960 1.00 87.25 99 ALA A CA 1
ATOM 701 C C . ALA A 1 99 ? -4.535 5.857 5.800 1.00 87.25 99 ALA A C 1
ATOM 703 O O . ALA A 1 99 ? -5.552 5.987 6.478 1.00 87.25 99 ALA A O 1
ATOM 704 N N . TRP A 1 100 ? -3.826 4.722 5.802 1.00 87.56 100 TRP A N 1
ATOM 705 C CA . TRP A 1 100 ? -4.193 3.548 6.601 1.00 87.56 100 TRP A CA 1
ATOM 706 C C . TRP A 1 100 ? -4.091 3.806 8.102 1.00 87.56 100 TRP A C 1
ATOM 708 O O . TRP A 1 100 ? -5.007 3.448 8.836 1.00 87.56 100 TRP A O 1
ATOM 718 N N . VAL A 1 101 ? -3.021 4.455 8.566 1.00 86.69 101 VAL A N 1
ATOM 719 C CA . VAL A 1 101 ? -2.862 4.815 9.984 1.00 86.69 101 VAL A CA 1
ATOM 720 C C . VAL A 1 101 ? -3.967 5.770 10.425 1.00 86.69 101 VAL A C 1
ATOM 722 O O . VAL A 1 101 ? -4.533 5.583 11.498 1.00 86.69 101 VAL A O 1
ATOM 725 N N . TRP A 1 102 ? -4.322 6.753 9.594 1.00 88.19 102 TRP A N 1
ATOM 726 C CA . TRP A 1 102 ? -5.438 7.654 9.882 1.00 88.19 102 TRP A CA 1
ATOM 727 C C . TRP A 1 102 ? -6.781 6.912 9.953 1.00 88.19 102 TRP A C 1
ATOM 729 O O . TRP A 1 102 ? -7.555 7.134 10.880 1.00 88.19 102 TRP A O 1
ATOM 739 N N . LEU A 1 103 ? -7.033 5.983 9.024 1.00 85.94 103 LEU A N 1
ATOM 740 C CA . LEU A 1 103 ? -8.247 5.161 9.005 1.00 85.94 103 LEU A CA 1
ATOM 741 C C . LEU A 1 103 ? -8.354 4.242 10.234 1.00 85.94 103 LEU A C 1
ATOM 743 O O . LEU A 1 103 ? -9.445 4.054 10.760 1.00 85.94 103 LEU A O 1
ATOM 747 N N . LEU A 1 104 ? -7.238 3.653 10.673 1.00 84.00 104 LEU A N 1
ATOM 748 C CA . LEU A 1 104 ? -7.189 2.761 11.836 1.00 84.00 104 LEU A CA 1
ATOM 749 C C . LEU A 1 104 ? -7.282 3.534 13.153 1.00 84.00 104 LEU A C 1
ATOM 751 O O . LEU A 1 104 ? -7.990 3.102 14.050 1.00 84.00 104 LEU A O 1
ATOM 755 N N . GLY A 1 105 ? -6.613 4.686 13.260 1.00 73.75 105 GLY A N 1
ATOM 756 C CA . GLY A 1 105 ? -6.663 5.538 14.453 1.00 73.75 105 GLY A CA 1
ATOM 757 C C . GLY A 1 105 ? -7.989 6.284 14.638 1.00 73.75 105 GLY A C 1
ATOM 758 O O . GLY A 1 105 ? -8.250 6.792 15.725 1.00 73.75 105 GLY A O 1
ATOM 759 N N . GLY A 1 106 ? -8.809 6.371 13.585 1.00 59.50 106 GLY A N 1
ATOM 760 C CA . GLY A 1 106 ? -10.162 6.931 13.627 1.00 59.50 106 GLY A CA 1
ATOM 761 C C . GLY A 1 106 ? -11.292 5.902 13.783 1.00 59.50 106 GLY A C 1
ATOM 762 O O . GLY A 1 106 ? -12.451 6.315 13.815 1.00 59.50 106 GLY A O 1
ATOM 763 N N . ALA A 1 107 ? -10.982 4.601 13.839 1.00 50.72 107 ALA A N 1
ATOM 764 C CA . ALA A 1 107 ? -11.937 3.489 13.954 1.00 50.72 107 ALA A CA 1
ATOM 765 C C . ALA A 1 107 ? -11.891 2.827 15.339 1.00 50.72 107 ALA A C 1
ATOM 767 O O . ALA A 1 107 ? -12.914 2.198 15.698 1.00 50.72 107 ALA A O 1
#

Radius of gyration: 15.58 Å; Cα contacts (8 Å, |Δi|>4): 88; chains: 1; bounding box: 35×28×38 Å

pLDDT: mean 79.39, std 12.04, range [49.69, 92.69]

Sequence (107 aa):
IALGLLAVGAALRIGSAGGHPLGSAWIVVVKLLLLPLVAWLLARQFGIGGVSRDVLVIFAALPSASSAYILAMRMGGDGQGVAWLISATTLLALVTLTAWVWLLGGA

Nearest PDB structures (foldseek):
  7qpa-assembly1_A  TM=8.583E-01  e=1.212E-01  Arabidopsis thaliana
  7y9u-assembly1_A  TM=8.055E-01  e=1.419E-01  Arabidopsis thaliana
  7y9t-assembly1_B  TM=8.035E-01  e=1.661E-01  Arabidopsis thaliana
  3zux-assembly1_A  TM=7.567E-01  e=6.168E-01  Neisseria meningitidis
  3zuy-assembly1_A  TM=7.623E-01  e=8.906E-01  Neisseria meningitidis

Foldseek 3Di:
DVVVVVVLVVLPPPDPQPDDVVVLVVCLCCQQPVQLVVLLVVCVVVVNDDPRSLVSSLVSNDADDPVVLVVCVVVVHDSSNVSNSRSVSNVVSVVSSVVSVVVNVVD

Secondary structure (DSSP, 8-state):
-HHHHHHHHHH---S--SS-HHHHHHHHHIIIIIHHHHHHHHHHHTT--THHHHHHHHHHTSPPPTHHHHHHHHTT--HHHHHHHHHHHHHHHHHHHHHHHHHHHT-

Solvent-accessible surface area (backbone atoms only — not comparable to full-atom values): 5848 Å² total; per-residue (Å²): 105,71,70,54,53,52,49,49,60,71,66,58,69,94,55,82,72,42,74,61,67,69,60,49,53,49,52,43,48,44,40,52,47,51,41,19,51,52,44,49,51,48,28,58,74,72,66,46,58,67,70,65,33,52,52,50,25,53,63,38,29,49,50,64,62,74,66,54,31,58,50,29,49,74,71,75,47,64,33,59,28,43,48,48,42,36,53,50,28,48,60,50,27,62,56,47,45,53,52,49,53,52,55,58,78,74,105